Protein AF-A0A968GZM3-F1 (afdb_monomer)

pLDDT: mean 71.72, std 22.97, range [36.03, 98.44]

Foldseek 3Di:
DPCDDPPVPPDPQDPPPAWFKKWKWFDQDVPGDTHTDGIDTDRDPVVRVVVNCVPPVPPSSGPDMDIGGPVPDDDDPDVCVVDPPDDCPVVPPPPDPCVVVVVVVCVVPPDDDDDDDDDDDDDDDDDDDDDD

Secondary structure (DSSP, 8-state):
---PPPGGGS----STT--EEEEEEEESSTTPPPEEEEEEEESSHHHHHHHHHHHHSGGG--SEEEEEEGGG------HHHHS-SS-GGGGSS---THHHHHHHHHHHS--PPPP-----------------

Nearest PDB structures (foldseek):
  4iit-assembly1_B-2  TM=8.496E-01  e=1.037E-03  Klebsiella pneumoniae subsp. pneumoniae MGH 78578
  3egr-assembly1_B-2  TM=8.318E-01  e=1.334E-03  Cupriavidus pinatubonensis JMP134
  8btr-assembly1_LT  TM=3.636E-01  e=2.473E-01  Giardia lamblia ATCC 50803
  4rsu-assembly3_I  TM=3.116E-01  e=2.101E+00  Homo sapiens
  7ztb-assembly1_A  TM=3.735E-01  e=8.386E+00  Salmonella

Sequence (132 aa):
MTDQPPADRALEGGPAGTLEPYEVFRQEKEGGPMIHGGNVLAPDAVLAVHYAREMFGRRNESTRLWVVRRADVHVLDDPDLLDPPLDRSFKKPGGYVMRDKLAAARGKAGTSKPGARAAAHDTTGRRTGGEA

Mean predicted aligned error: 17.63 Å

Radius of gyration: 33.21 Å; Cα contacts (8 Å, |Δi|>4): 121; chains: 1; bounding box: 92×74×60 Å

Solvent-accessible surface area (backbone atoms only — not comparable to full-atom values): 8863 Å² total; per-residue (Å²): 137,81,87,71,74,73,72,88,72,69,80,84,48,52,71,90,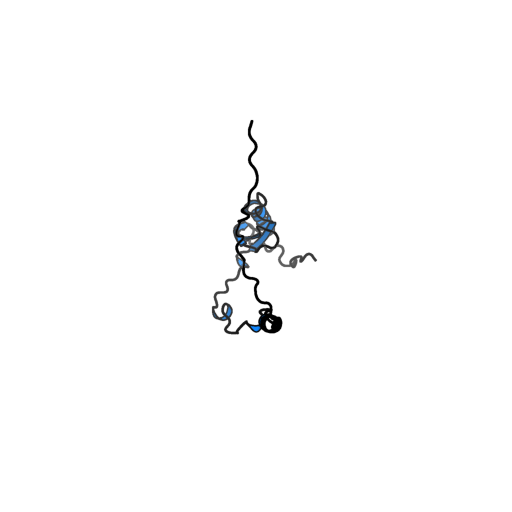86,44,69,43,59,26,39,32,28,33,16,61,45,89,94,50,68,77,40,85,73,53,70,47,74,23,51,37,72,70,55,37,49,56,52,46,45,66,73,59,40,53,92,66,57,28,74,45,78,47,76,42,54,47,90,77,61,79,87,85,83,57,61,68,77,73,60,54,92,66,82,61,72,84,74,53,95,66,85,63,72,49,70,61,52,49,51,55,48,56,71,69,50,86,71,80,79,82,75,89,76,80,86,80,90,81,84,87,79,91,87,80,91,84,90,134

Structure (mmCIF, N/CA/C/O backbone):
data_AF-A0A968GZM3-F1
#
_entry.id   AF-A0A968GZM3-F1
#
loop_
_atom_site.group_PDB
_atom_site.id
_atom_site.type_symbol
_atom_site.label_atom_id
_atom_site.label_alt_id
_atom_site.label_comp_id
_atom_site.label_asym_id
_atom_site.label_entity_id
_atom_site.label_seq_id
_atom_site.pdbx_PDB_ins_code
_atom_site.Cartn_x
_atom_site.Cartn_y
_atom_site.Cartn_z
_atom_site.occupancy
_atom_site.B_iso_or_equiv
_atom_site.auth_seq_id
_atom_site.auth_comp_id
_atom_site.auth_asym_id
_atom_site.auth_atom_id
_atom_site.pdbx_PDB_model_num
ATOM 1 N N . MET A 1 1 ? -11.245 18.442 -9.906 1.00 38.75 1 MET A N 1
ATOM 2 C CA . MET A 1 1 ? -11.526 17.046 -10.296 1.00 38.75 1 MET A CA 1
ATOM 3 C C . MET A 1 1 ? -10.953 16.145 -9.222 1.00 38.75 1 MET A C 1
ATOM 5 O O . MET A 1 1 ? -9.810 15.724 -9.319 1.00 38.75 1 MET A O 1
ATOM 9 N N . THR A 1 2 ? -11.710 15.965 -8.144 1.00 40.75 2 THR A N 1
ATOM 10 C CA . THR A 1 2 ? -11.380 15.006 -7.089 1.00 40.75 2 THR A CA 1
ATOM 11 C C . THR A 1 2 ? -11.962 13.685 -7.557 1.00 40.75 2 THR A C 1
ATOM 13 O O . THR A 1 2 ? -13.181 13.567 -7.644 1.00 40.75 2 THR A O 1
ATOM 16 N N . ASP A 1 3 ? -11.106 12.752 -7.964 1.00 45.06 3 ASP A N 1
ATOM 17 C CA . ASP A 1 3 ? -11.517 11.374 -8.211 1.00 45.06 3 ASP A CA 1
ATOM 18 C C . ASP A 1 3 ? -11.884 10.778 -6.849 1.00 45.06 3 ASP A C 1
ATOM 20 O O . ASP A 1 3 ? -11.024 10.389 -6.059 1.00 45.06 3 ASP A O 1
ATOM 24 N N . GLN A 1 4 ? -13.165 10.890 -6.502 1.00 39.75 4 GLN A N 1
ATOM 25 C CA . GLN A 1 4 ? -13.722 10.248 -5.329 1.00 39.75 4 GLN A CA 1
ATOM 26 C C . GLN A 1 4 ? -13.882 8.773 -5.697 1.00 39.75 4 GLN A C 1
ATOM 28 O O . GLN A 1 4 ? -14.632 8.480 -6.632 1.00 39.75 4 GLN A O 1
ATOM 33 N N . PRO A 1 5 ? -13.178 7.848 -5.023 1.00 50.16 5 PRO A N 1
ATOM 34 C CA . PRO A 1 5 ? -13.316 6.433 -5.324 1.00 50.16 5 PRO A CA 1
ATOM 35 C C . PRO A 1 5 ? -14.791 6.022 -5.181 1.00 50.16 5 PRO A C 1
ATOM 37 O O . PRO A 1 5 ? -15.497 6.578 -4.330 1.00 50.16 5 PRO A O 1
ATOM 40 N N . PRO A 1 6 ? -15.281 5.089 -6.018 1.00 41.81 6 PRO A N 1
ATOM 41 C CA . PRO A 1 6 ? -16.686 4.703 -6.034 1.00 41.81 6 PRO A CA 1
ATOM 42 C C . PRO A 1 6 ? -17.139 4.280 -4.633 1.00 41.81 6 PRO A C 1
ATOM 44 O O . PRO A 1 6 ? -16.519 3.429 -3.991 1.00 41.81 6 PRO A O 1
ATOM 47 N N . ALA A 1 7 ? -18.224 4.908 -4.172 1.00 47.69 7 ALA A N 1
ATOM 48 C CA . ALA A 1 7 ? -18.771 4.778 -2.822 1.00 47.69 7 ALA A CA 1
ATOM 49 C C . ALA A 1 7 ? -19.187 3.339 -2.453 1.00 47.69 7 ALA A C 1
ATOM 51 O O . ALA A 1 7 ? -19.314 3.029 -1.273 1.00 47.69 7 ALA A O 1
ATOM 52 N N . ASP A 1 8 ? -19.311 2.442 -3.434 1.00 43.00 8 ASP A N 1
ATOM 53 C CA . ASP A 1 8 ? -19.803 1.072 -3.247 1.00 43.00 8 ASP A CA 1
ATOM 54 C C . ASP A 1 8 ? -18.765 0.071 -2.711 1.00 43.00 8 ASP A C 1
ATOM 56 O O . ASP A 1 8 ? -19.083 -1.097 -2.511 1.00 43.00 8 ASP A O 1
ATOM 60 N N . ARG A 1 9 ? -17.524 0.494 -2.433 1.00 49.12 9 ARG A N 1
ATOM 61 C CA . ARG A 1 9 ? -16.568 -0.306 -1.634 1.00 49.12 9 ARG A CA 1
ATOM 62 C C . ARG A 1 9 ? -16.325 0.254 -0.235 1.00 49.12 9 ARG A C 1
ATOM 64 O O . ARG A 1 9 ? -15.387 -0.165 0.448 1.00 49.12 9 ARG A O 1
ATOM 71 N N . ALA A 1 10 ? -17.153 1.199 0.201 1.00 44.28 10 ALA A N 1
ATOM 72 C CA . ALA A 1 10 ? -17.176 1.610 1.589 1.00 44.28 10 ALA A CA 1
ATOM 73 C C . ALA A 1 10 ? -17.762 0.468 2.441 1.00 44.28 10 ALA A C 1
ATOM 75 O O . ALA A 1 10 ? -18.917 0.098 2.277 1.00 44.28 10 ALA A O 1
ATOM 76 N N . LEU A 1 11 ? -16.961 -0.023 3.393 1.00 50.28 11 LEU A N 1
ATOM 77 C CA . LEU A 1 11 ? -17.407 -0.736 4.599 1.00 50.28 11 LEU A CA 1
ATOM 78 C C . LEU A 1 11 ? -17.743 -2.236 4.496 1.00 50.28 11 LEU A C 1
ATOM 80 O O . LEU A 1 11 ? -18.470 -2.739 5.344 1.00 50.28 11 LEU A O 1
ATOM 84 N N . GLU A 1 12 ? -17.134 -3.004 3.594 1.00 49.91 12 GLU A N 1
ATOM 85 C CA . GLU A 1 12 ? -16.929 -4.433 3.901 1.00 49.91 12 GLU A CA 1
ATOM 86 C C . GLU A 1 12 ? -15.684 -4.527 4.793 1.00 49.91 12 GLU A C 1
ATOM 88 O O . GLU A 1 12 ? -14.567 -4.780 4.334 1.00 49.91 12 GLU A O 1
ATOM 93 N N . GLY A 1 13 ? -15.855 -4.158 6.066 1.00 52.97 13 GLY A N 1
ATOM 94 C CA . GLY A 1 13 ? -14.920 -4.550 7.109 1.00 52.97 13 GLY A CA 1
ATOM 95 C C . GLY A 1 13 ? -15.008 -6.064 7.232 1.00 52.97 13 GLY A C 1
ATOM 96 O O . GLY A 1 13 ? -16.112 -6.601 7.360 1.00 52.97 13 GLY A O 1
ATOM 97 N N . GLY A 1 14 ? -13.866 -6.750 7.160 1.00 55.16 14 GLY A N 1
ATOM 98 C CA . GLY A 1 14 ? -13.802 -8.173 7.479 1.00 55.16 14 GLY A CA 1
ATOM 99 C C . GLY A 1 14 ? -14.463 -8.447 8.838 1.00 55.16 14 GLY A C 1
ATOM 100 O O . GLY A 1 14 ? -14.652 -7.515 9.629 1.00 55.16 14 GLY A O 1
ATOM 101 N N . PRO A 1 15 ? -14.853 -9.701 9.126 1.00 57.25 15 PRO A N 1
ATOM 102 C CA . PRO A 1 15 ? -15.609 -10.043 10.329 1.00 57.25 15 PRO A CA 1
ATOM 103 C C . PRO A 1 15 ? -15.021 -9.337 11.555 1.00 57.25 15 PRO A C 1
ATOM 105 O O . PRO A 1 15 ? -13.816 -9.443 11.815 1.00 57.25 15 PRO A O 1
ATOM 108 N N . ALA A 1 16 ? -15.871 -8.555 12.234 1.00 56.12 16 ALA A N 1
ATOM 109 C CA . ALA A 1 16 ? -15.482 -7.593 13.260 1.00 56.12 16 ALA A CA 1
ATOM 110 C C . ALA A 1 16 ? -14.445 -8.195 14.222 1.00 56.12 16 ALA A C 1
ATOM 112 O O . ALA A 1 16 ? -14.726 -9.167 14.922 1.00 56.12 16 ALA A O 1
ATOM 113 N N . GLY A 1 17 ? -13.238 -7.622 14.222 1.00 66.38 17 GLY A N 1
ATOM 114 C CA . GLY A 1 17 ? -12.108 -8.070 15.043 1.00 66.38 17 GLY A CA 1
ATOM 115 C C . GLY A 1 17 ? -10.946 -8.713 14.278 1.00 66.38 17 GLY A C 1
ATOM 116 O O . GLY A 1 17 ? -9.898 -8.939 14.880 1.00 66.38 17 GLY A O 1
ATOM 117 N N . THR A 1 18 ? -11.073 -8.966 12.972 1.00 85.81 18 THR A N 1
ATOM 118 C CA . THR A 1 18 ? -9.956 -9.493 12.168 1.00 85.81 18 THR A CA 1
ATOM 119 C C . THR A 1 18 ? -9.081 -8.354 11.661 1.00 85.81 18 THR A C 1
ATOM 121 O O . THR A 1 18 ? -9.561 -7.448 10.988 1.00 85.81 18 THR A O 1
ATOM 124 N N . LEU A 1 19 ? -7.788 -8.393 11.985 1.00 93.50 19 LEU A N 1
ATOM 125 C CA . LEU A 1 19 ? -6.812 -7.460 11.432 1.00 93.50 19 LEU A CA 1
ATOM 126 C C . LEU A 1 19 ? -6.329 -7.965 10.075 1.00 93.50 19 LEU A C 1
ATOM 128 O O . LEU A 1 19 ? -5.792 -9.068 9.978 1.00 93.50 19 LEU A O 1
ATOM 132 N N . GLU A 1 20 ? -6.462 -7.134 9.049 1.00 95.38 20 GLU A N 1
ATOM 133 C CA . GLU A 1 20 ? -5.985 -7.433 7.704 1.00 95.38 20 GLU A CA 1
ATOM 134 C C . GLU A 1 20 ? -4.751 -6.593 7.354 1.00 95.38 20 GLU A C 1
ATOM 136 O O . GLU A 1 20 ? -4.613 -5.459 7.826 1.00 95.38 20 GLU A O 1
ATOM 141 N N . PRO A 1 21 ? -3.832 -7.123 6.528 1.00 97.69 21 PRO A N 1
ATOM 142 C CA . PRO A 1 21 ? -2.678 -6.373 6.055 1.00 97.69 21 PRO A CA 1
ATOM 143 C C . PRO A 1 21 ? -3.038 -5.399 4.929 1.00 97.69 21 PRO A C 1
ATOM 145 O O . PRO A 1 21 ? -3.634 -5.770 3.914 1.00 97.69 21 PRO A O 1
ATOM 148 N N . TYR A 1 22 ? -2.579 -4.161 5.082 1.00 98.31 22 TYR A N 1
ATOM 149 C CA . TYR A 1 22 ? -2.632 -3.104 4.079 1.00 98.31 22 TYR A CA 1
ATOM 150 C C . TYR A 1 22 ? -1.213 -2.703 3.687 1.00 98.31 22 TYR A C 1
ATOM 152 O O . TYR A 1 22 ? -0.392 -2.397 4.551 1.00 98.31 22 TYR A O 1
ATOM 160 N N . GLU A 1 23 ? -0.929 -2.675 2.389 1.00 98.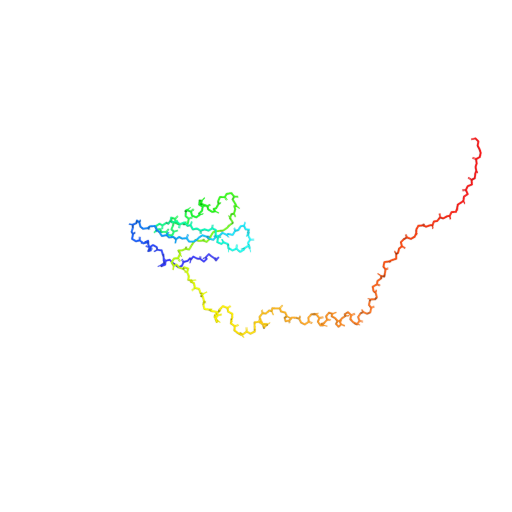44 23 GLU A N 1
ATOM 161 C CA . GLU A 1 23 ? 0.328 -2.173 1.844 1.00 98.44 23 GLU A CA 1
ATOM 162 C C . GLU A 1 23 ? 0.312 -0.646 1.788 1.00 98.44 23 GLU A C 1
ATOM 164 O O . GLU A 1 23 ? -0.674 -0.031 1.370 1.00 98.44 23 GLU A O 1
ATOM 169 N N . VAL A 1 24 ? 1.425 -0.037 2.194 1.00 97.88 24 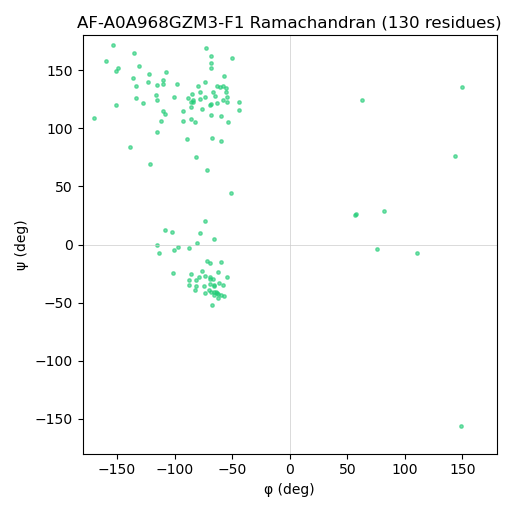VAL A N 1
ATOM 170 C CA . VAL A 1 24 ? 1.611 1.412 2.210 1.00 97.88 24 VAL A CA 1
ATOM 171 C C . VAL A 1 24 ? 2.708 1.793 1.229 1.00 97.88 24 VAL A C 1
ATOM 173 O O . VAL A 1 24 ? 3.854 1.347 1.330 1.00 97.88 24 VAL A O 1
ATOM 176 N N . PHE A 1 25 ? 2.366 2.676 0.299 1.00 97.31 25 PHE A N 1
ATOM 177 C CA . PHE A 1 25 ? 3.310 3.298 -0.619 1.00 97.31 25 PHE A CA 1
ATOM 178 C C . PHE A 1 25 ? 3.453 4.773 -0.262 1.00 97.31 25 PHE A C 1
ATOM 180 O O . PHE A 1 25 ? 2.462 5.432 0.053 1.00 97.31 25 PHE A O 1
ATOM 187 N N . ARG A 1 26 ? 4.669 5.312 -0.354 1.00 95.50 26 ARG A N 1
ATOM 188 C CA . ARG A 1 26 ? 4.984 6.713 -0.067 1.00 95.50 26 ARG A CA 1
ATOM 189 C C . ARG A 1 26 ? 5.618 7.417 -1.257 1.00 95.50 26 ARG A C 1
ATOM 191 O O . ARG A 1 26 ? 6.390 6.822 -2.001 1.00 95.50 26 ARG A O 1
ATOM 198 N N . GLN A 1 27 ? 5.329 8.702 -1.397 1.00 95.31 27 GLN A N 1
ATOM 199 C CA . GLN A 1 27 ? 6.023 9.604 -2.310 1.00 95.31 27 GLN A CA 1
ATOM 200 C C . GLN A 1 27 ? 6.849 10.590 -1.488 1.00 95.31 27 GLN A C 1
ATOM 202 O O . GLN A 1 27 ? 6.285 11.414 -0.774 1.00 95.31 27 GLN A O 1
ATOM 207 N N . GLU A 1 28 ? 8.174 10.545 -1.591 1.00 91.69 28 GLU A N 1
ATOM 208 C CA . GLU A 1 28 ? 9.061 11.395 -0.774 1.00 91.69 28 GLU A CA 1
ATOM 209 C C . GLU A 1 28 ? 9.160 12.838 -1.286 1.00 91.69 28 GLU A C 1
ATOM 211 O O . GLU A 1 28 ? 9.406 13.765 -0.521 1.00 91.69 28 GLU A O 1
ATOM 216 N N . LYS A 1 29 ? 8.974 13.040 -2.595 1.00 92.00 29 LYS A N 1
ATOM 217 C CA . LYS A 1 29 ? 9.068 14.347 -3.258 1.00 92.00 29 LYS A CA 1
ATOM 218 C C . LYS A 1 29 ? 7.922 14.511 -4.239 1.00 92.00 29 LYS A C 1
ATOM 220 O O . LYS A 1 29 ? 7.563 13.554 -4.924 1.00 92.00 29 LYS A O 1
ATOM 225 N N . GLU A 1 30 ? 7.398 15.725 -4.350 1.00 90.38 30 GLU A N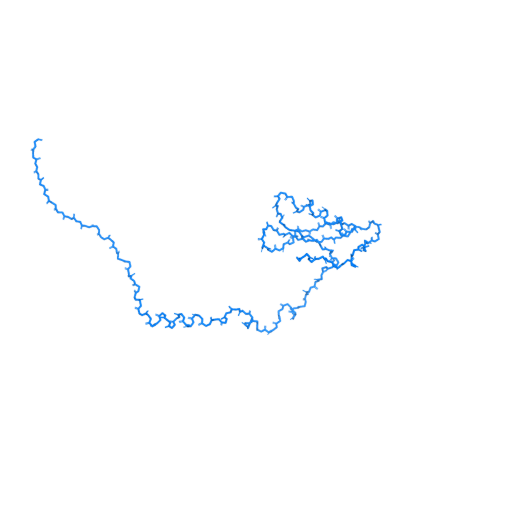 1
ATOM 226 C CA . GLU A 1 30 ? 6.336 16.041 -5.303 1.00 90.38 30 GLU A CA 1
ATOM 227 C C . GLU A 1 30 ? 6.750 15.661 -6.736 1.00 90.38 30 GLU A C 1
ATOM 229 O O . GLU A 1 30 ? 7.869 15.934 -7.173 1.00 90.38 30 GLU A O 1
ATOM 234 N N . GLY A 1 31 ? 5.867 14.956 -7.446 1.00 90.75 31 GLY A N 1
ATOM 235 C CA . GLY A 1 31 ? 6.138 14.426 -8.788 1.00 90.75 31 GLY A CA 1
ATOM 236 C C . GLY A 1 31 ? 7.050 13.190 -8.838 1.00 90.75 31 GLY A C 1
ATOM 237 O O . GLY A 1 31 ? 7.248 12.633 -9.915 1.00 90.75 31 GLY A O 1
ATOM 238 N N . GLY A 1 32 ? 7.587 12.730 -7.704 1.00 93.12 32 GLY A N 1
ATOM 239 C CA . GLY A 1 32 ? 8.360 11.491 -7.611 1.00 93.12 32 GLY A CA 1
ATOM 240 C C . GLY A 1 32 ? 7.494 10.226 -7.715 1.00 93.12 32 GLY A C 1
ATOM 241 O O . GLY A 1 32 ? 6.265 10.304 -7.646 1.00 93.12 32 GLY A O 1
ATOM 242 N N . PRO A 1 33 ? 8.105 9.040 -7.861 1.00 95.94 33 PRO A N 1
ATOM 243 C CA . PRO A 1 33 ? 7.366 7.784 -7.861 1.00 95.94 33 PRO A CA 1
ATOM 244 C C . PRO A 1 33 ? 6.785 7.468 -6.475 1.00 95.94 33 PRO A C 1
ATOM 246 O O . PRO A 1 33 ? 7.306 7.903 -5.447 1.00 95.94 33 PRO A O 1
ATOM 249 N N . MET A 1 34 ? 5.727 6.658 -6.459 1.00 96.38 34 MET A N 1
ATOM 250 C CA . MET A 1 34 ? 5.273 5.972 -5.250 1.00 96.38 34 MET A CA 1
ATOM 251 C C . MET A 1 34 ? 6.184 4.768 -5.001 1.00 96.38 34 MET A C 1
ATOM 253 O O . MET A 1 34 ? 6.352 3.927 -5.883 1.00 96.38 34 MET A O 1
ATOM 257 N N . ILE A 1 35 ? 6.769 4.683 -3.812 1.00 95.81 35 ILE A N 1
ATOM 258 C CA . ILE A 1 35 ? 7.685 3.614 -3.403 1.00 95.81 35 ILE A CA 1
ATOM 259 C C . ILE A 1 35 ? 7.035 2.840 -2.261 1.00 95.81 35 ILE A C 1
ATOM 261 O O . ILE A 1 35 ? 6.457 3.442 -1.358 1.00 95.81 35 ILE A O 1
ATOM 265 N N . HIS A 1 36 ? 7.117 1.511 -2.289 1.00 97.00 36 HIS A N 1
ATOM 266 C CA . HIS A 1 36 ? 6.625 0.682 -1.190 1.00 97.00 36 HIS A CA 1
ATOM 267 C C . HIS A 1 36 ? 7.416 0.976 0.090 1.00 97.00 36 HIS A C 1
ATOM 269 O O . HIS A 1 36 ? 8.642 0.893 0.099 1.00 97.00 36 HIS A O 1
ATOM 275 N N . GLY A 1 37 ? 6.713 1.383 1.147 1.00 94.38 37 GLY A N 1
ATOM 276 C CA . GLY A 1 37 ? 7.314 1.732 2.436 1.00 94.38 37 GLY A CA 1
ATOM 277 C C . GLY A 1 37 ? 7.175 0.630 3.484 1.00 94.38 37 GLY A C 1
ATOM 278 O O . GLY A 1 37 ? 7.974 0.573 4.415 1.00 94.38 37 GLY A O 1
ATOM 279 N N . GLY A 1 38 ? 6.170 -0.235 3.345 1.00 96.50 38 GLY A N 1
ATOM 280 C CA . GLY A 1 38 ? 5.859 -1.292 4.301 1.00 96.50 38 GLY A CA 1
ATOM 281 C C . GLY A 1 38 ? 4.364 -1.587 4.348 1.00 96.50 38 GLY A C 1
ATOM 282 O O . GLY A 1 38 ? 3.637 -1.310 3.396 1.00 96.50 38 GLY A O 1
ATOM 283 N N . ASN A 1 39 ? 3.902 -2.139 5.467 1.00 98.00 39 ASN A N 1
ATOM 284 C CA . ASN A 1 39 ? 2.496 -2.470 5.681 1.00 98.00 39 ASN A CA 1
ATOM 285 C C . ASN A 1 39 ? 2.001 -2.034 7.067 1.00 98.00 39 ASN A C 1
ATOM 287 O O . ASN A 1 39 ? 2.794 -1.729 7.959 1.00 98.00 39 ASN A O 1
ATOM 291 N N . VAL A 1 40 ? 0.679 -2.012 7.229 1.00 97.69 40 VAL A N 1
ATOM 292 C CA . VAL A 1 40 ? -0.009 -1.875 8.519 1.00 97.69 40 VAL A CA 1
ATOM 293 C C . VAL A 1 40 ? -1.087 -2.945 8.645 1.00 97.69 40 VAL A C 1
ATOM 295 O O . VAL A 1 40 ? -1.624 -3.413 7.643 1.00 97.69 40 VAL A O 1
ATOM 298 N N . LEU A 1 41 ? -1.414 -3.324 9.877 1.00 97.25 41 LEU A N 1
ATOM 299 C CA . LEU A 1 41 ? -2.546 -4.195 10.179 1.00 97.25 41 LEU A CA 1
ATOM 300 C C . LEU A 1 41 ? -3.717 -3.346 10.665 1.00 97.25 41 LEU A C 1
ATOM 302 O O . LEU A 1 41 ? -3.554 -2.563 11.600 1.00 97.25 41 LEU A O 1
ATOM 306 N N . ALA A 1 42 ? -4.885 -3.494 10.046 1.00 95.94 42 ALA A N 1
ATOM 307 C CA . ALA A 1 42 ? -6.077 -2.734 10.403 1.00 95.94 42 ALA A CA 1
ATOM 308 C C . ALA A 1 42 ? -7.355 -3.546 10.149 1.00 95.94 42 ALA A C 1
ATOM 310 O O . ALA A 1 42 ? -7.363 -4.403 9.267 1.00 95.94 42 ALA A O 1
ATOM 311 N N . PRO A 1 43 ? -8.438 -3.284 10.897 1.00 94.12 43 PRO A N 1
ATOM 312 C CA . PRO A 1 43 ? -9.716 -3.964 10.685 1.00 94.12 43 PRO A CA 1
ATOM 313 C C . PRO A 1 43 ? -10.482 -3.438 9.459 1.00 94.12 43 PRO A C 1
ATOM 315 O O . PRO A 1 43 ? -11.321 -4.139 8.902 1.00 94.12 43 PRO A O 1
ATOM 318 N N . ASP A 1 44 ? -10.202 -2.207 9.027 1.00 92.88 44 ASP A N 1
ATOM 319 C CA . ASP A 1 44 ? -10.843 -1.564 7.883 1.00 92.88 44 ASP A CA 1
ATOM 320 C C . ASP A 1 44 ? -9.927 -0.504 7.245 1.00 92.88 44 ASP A C 1
ATOM 322 O O . ASP A 1 44 ? -8.867 -0.149 7.774 1.00 92.88 44 ASP A O 1
ATOM 326 N N . ALA A 1 45 ? -10.352 0.012 6.090 1.00 93.19 45 ALA A N 1
ATOM 327 C CA . ALA A 1 45 ? -9.595 0.992 5.321 1.00 93.19 45 ALA A CA 1
ATOM 328 C C . ALA A 1 45 ? -9.456 2.352 6.029 1.00 93.19 45 ALA A C 1
ATOM 330 O O . ALA A 1 45 ? -8.455 3.041 5.829 1.00 93.19 45 ALA A O 1
ATOM 331 N N . VAL A 1 46 ? -10.427 2.746 6.861 1.00 94.62 46 VAL A N 1
ATOM 332 C CA . VAL A 1 46 ? -10.393 4.030 7.575 1.00 94.62 46 VAL A CA 1
ATOM 333 C C . VAL A 1 46 ? -9.262 3.997 8.599 1.00 94.62 46 VAL A C 1
ATOM 335 O O . VAL A 1 46 ? -8.375 4.855 8.577 1.00 94.62 46 VAL A O 1
ATOM 338 N N . LEU A 1 47 ? -9.227 2.964 9.443 1.00 95.75 47 LEU A N 1
ATOM 339 C CA . LEU A 1 47 ? -8.157 2.771 10.418 1.00 95.75 47 LEU A CA 1
ATOM 340 C C . LEU A 1 47 ? -6.803 2.501 9.755 1.00 95.75 47 LEU A C 1
ATOM 342 O O . LEU A 1 47 ? -5.793 3.024 10.229 1.00 95.75 47 LEU A O 1
ATOM 346 N N . ALA A 1 48 ? -6.767 1.789 8.625 1.00 97.25 48 ALA A N 1
ATOM 347 C CA . ALA A 1 48 ? -5.533 1.585 7.864 1.00 97.25 48 ALA A CA 1
ATOM 348 C C . ALA A 1 48 ? -4.881 2.914 7.451 1.00 97.25 48 ALA A C 1
ATOM 350 O O . ALA A 1 48 ? -3.676 3.095 7.628 1.00 97.25 48 ALA A O 1
ATOM 351 N N . VAL A 1 49 ? -5.669 3.877 6.957 1.00 96.25 49 VAL A N 1
ATOM 352 C CA . VAL A 1 49 ? -5.170 5.213 6.587 1.00 96.25 49 VAL A CA 1
ATOM 353 C C . VAL A 1 49 ? -4.639 5.968 7.806 1.00 96.25 49 VAL A C 1
ATOM 355 O O . VAL A 1 49 ? -3.580 6.598 7.725 1.00 96.25 49 VAL A O 1
ATOM 358 N N . HIS A 1 50 ? -5.324 5.881 8.948 1.00 96.12 50 HIS A N 1
ATOM 359 C CA . HIS A 1 50 ? -4.854 6.503 10.187 1.00 96.12 50 HIS A CA 1
ATOM 360 C C . HIS A 1 50 ? -3.508 5.927 10.647 1.00 96.12 50 HIS A C 1
ATOM 362 O O . HIS A 1 50 ? -2.591 6.695 10.949 1.00 96.12 50 HIS A O 1
ATOM 368 N N . TYR A 1 51 ? -3.357 4.600 10.644 1.00 96.38 51 TYR A N 1
ATOM 369 C CA . TYR A 1 51 ? -2.105 3.937 11.018 1.00 96.38 51 TYR A CA 1
ATOM 370 C C . TYR A 1 51 ? -0.980 4.238 10.026 1.00 96.38 51 TYR A C 1
ATOM 372 O O . TYR A 1 51 ? 0.142 4.533 10.437 1.00 96.38 51 TYR A O 1
ATOM 380 N N . ALA A 1 52 ? -1.279 4.245 8.725 1.00 96.75 52 ALA A N 1
ATOM 381 C CA . ALA A 1 52 ? -0.304 4.578 7.694 1.00 96.75 52 ALA A CA 1
ATOM 382 C C . ALA A 1 52 ? 0.219 6.016 7.842 1.00 96.75 52 ALA A C 1
ATOM 384 O O . ALA A 1 52 ? 1.425 6.245 7.751 1.00 96.75 52 ALA A O 1
ATOM 385 N N . ARG A 1 53 ? -0.663 6.984 8.128 1.00 95.00 53 ARG A N 1
ATOM 386 C CA . ARG A 1 53 ? -0.269 8.375 8.397 1.00 95.00 53 ARG A CA 1
ATOM 387 C C . ARG A 1 53 ? 0.669 8.474 9.599 1.00 95.00 53 ARG A C 1
ATOM 389 O O . ARG A 1 53 ? 1.652 9.209 9.529 1.00 95.00 53 ARG A O 1
ATOM 396 N N . GLU A 1 54 ? 0.373 7.754 10.678 1.00 93.88 54 GLU A N 1
ATOM 397 C CA . GLU A 1 54 ? 1.185 7.793 11.897 1.00 93.88 54 GLU A CA 1
ATOM 398 C C . GLU A 1 54 ? 2.562 7.152 11.697 1.00 93.88 54 GLU A C 1
ATOM 400 O O . GLU A 1 54 ? 3.562 7.695 12.153 1.00 93.88 54 GLU A O 1
ATOM 405 N N . MET A 1 55 ? 2.639 6.032 10.980 1.00 93.25 55 MET A N 1
ATOM 406 C CA . MET A 1 55 ? 3.895 5.297 10.803 1.00 93.25 55 MET A CA 1
ATOM 407 C C . MET A 1 55 ? 4.774 5.870 9.684 1.00 93.25 55 MET A C 1
ATOM 409 O O . MET A 1 55 ? 5.990 5.951 9.842 1.00 93.25 55 MET A O 1
ATOM 413 N N . PHE A 1 56 ? 4.175 6.297 8.568 1.00 93.75 56 PHE A N 1
ATOM 414 C CA . PHE A 1 56 ? 4.899 6.652 7.338 1.00 93.75 56 PHE A CA 1
ATOM 415 C C . PHE A 1 56 ? 4.822 8.141 6.966 1.00 93.75 56 PHE A C 1
ATOM 417 O O . PHE A 1 56 ? 5.493 8.572 6.029 1.00 93.75 56 PHE A O 1
ATOM 424 N N . GLY A 1 57 ? 4.016 8.946 7.666 1.00 88.00 57 GLY A N 1
ATOM 425 C CA . GLY A 1 57 ? 3.851 10.381 7.397 1.00 88.00 57 GLY A CA 1
ATOM 426 C C . GLY A 1 57 ? 4.697 11.315 8.271 1.00 88.00 57 GLY A C 1
ATOM 427 O O . GLY A 1 57 ? 4.618 12.534 8.117 1.00 88.00 57 GLY A O 1
ATOM 428 N N . ARG A 1 58 ? 5.478 10.793 9.225 1.00 85.88 58 ARG A N 1
ATOM 429 C CA . ARG A 1 58 ? 6.208 11.628 10.195 1.00 85.88 58 ARG A CA 1
ATOM 430 C C . ARG A 1 58 ? 7.328 12.427 9.517 1.00 85.88 58 ARG A C 1
ATOM 432 O O . ARG A 1 58 ? 7.899 12.015 8.514 1.00 85.88 58 ARG A O 1
ATOM 439 N N . ARG A 1 59 ? 7.645 13.592 10.098 1.00 81.06 59 ARG A N 1
ATOM 440 C CA . ARG A 1 59 ? 8.800 14.445 9.736 1.00 81.06 59 ARG A CA 1
ATOM 441 C C . ARG A 1 59 ? 8.866 14.895 8.266 1.00 81.06 59 ARG A C 1
ATOM 443 O O . ARG A 1 59 ? 9.947 15.222 7.792 1.00 81.06 59 ARG A O 1
ATOM 450 N N . ASN A 1 60 ? 7.733 14.964 7.565 1.00 72.62 60 ASN A N 1
ATOM 451 C CA . ASN A 1 60 ? 7.675 15.303 6.135 1.00 72.62 60 ASN A CA 1
ATOM 452 C C . ASN A 1 60 ? 8.507 14.365 5.244 1.00 72.62 60 ASN A C 1
ATOM 454 O O . ASN A 1 60 ? 8.929 14.755 4.160 1.00 72.62 60 ASN A O 1
ATOM 458 N N . GLU A 1 61 ? 8.725 13.121 5.676 1.00 78.56 61 GLU A N 1
ATOM 459 C CA . GLU A 1 61 ? 9.387 12.103 4.850 1.00 78.56 61 GLU A CA 1
ATOM 460 C C . GLU A 1 61 ? 8.500 11.658 3.671 1.00 78.56 61 GLU A C 1
ATOM 462 O O . GLU A 1 61 ? 8.996 11.086 2.704 1.00 78.56 61 GLU A O 1
ATOM 467 N N . SER A 1 62 ? 7.197 11.965 3.727 1.00 88.44 62 SER A N 1
ATOM 468 C CA . SER A 1 62 ? 6.210 11.612 2.706 1.00 88.44 62 SER A CA 1
ATOM 469 C C . SER A 1 62 ? 5.314 12.804 2.359 1.00 88.44 62 SER A C 1
ATOM 471 O O . SER A 1 62 ? 4.649 13.372 3.221 1.00 88.44 62 SER A O 1
ATOM 473 N N . THR A 1 63 ? 5.244 13.136 1.072 1.00 91.75 63 THR A N 1
ATOM 474 C CA . THR A 1 63 ? 4.325 14.130 0.482 1.00 91.75 63 THR A CA 1
ATOM 475 C C . THR A 1 63 ? 2.955 13.538 0.131 1.00 91.75 63 THR A C 1
ATOM 477 O O . THR A 1 63 ? 1.955 14.256 0.108 1.00 91.75 63 THR A O 1
ATOM 480 N N . ARG A 1 64 ? 2.882 12.221 -0.113 1.00 94.44 64 ARG A N 1
ATOM 481 C CA . ARG A 1 64 ? 1.644 11.471 -0.382 1.00 94.44 64 ARG A CA 1
ATOM 482 C C . ARG A 1 64 ? 1.783 10.022 0.075 1.00 94.44 64 ARG A C 1
ATOM 484 O O . ARG A 1 64 ? 2.877 9.463 0.012 1.00 94.44 64 ARG A O 1
ATOM 491 N N . LEU A 1 65 ? 0.666 9.423 0.488 1.00 95.88 65 LEU A N 1
ATOM 492 C CA . LEU A 1 65 ? 0.558 8.002 0.811 1.00 95.88 65 LEU A CA 1
ATOM 493 C C . LEU A 1 65 ? -0.543 7.350 -0.032 1.00 95.88 65 LEU A C 1
ATOM 495 O O . LEU A 1 65 ? -1.611 7.938 -0.210 1.00 95.88 65 LEU A O 1
ATOM 499 N N . TRP A 1 66 ? -0.292 6.135 -0.513 1.00 97.31 66 TRP A N 1
ATOM 500 C CA . TRP A 1 66 ? -1.332 5.212 -0.969 1.00 97.31 66 TRP A CA 1
ATOM 501 C C . TRP A 1 66 ? -1.427 4.064 0.022 1.00 97.31 66 TRP A C 1
ATOM 503 O O . TRP A 1 66 ? -0.403 3.558 0.481 1.00 97.31 66 TRP A O 1
ATOM 513 N N . VAL A 1 67 ? -2.654 3.664 0.333 1.00 98.00 67 VAL A N 1
ATOM 514 C CA . VAL A 1 67 ? -2.952 2.567 1.250 1.00 98.00 67 VAL A CA 1
ATOM 515 C C . VAL A 1 67 ? -3.892 1.623 0.523 1.00 98.00 67 VAL A C 1
ATOM 517 O O . VAL A 1 67 ? -4.951 2.045 0.061 1.00 98.00 67 VAL A O 1
ATOM 520 N N . VAL A 1 68 ? -3.481 0.368 0.378 1.00 97.50 68 VAL A N 1
ATOM 521 C CA . VAL A 1 68 ? -4.186 -0.633 -0.430 1.00 97.50 68 VAL A CA 1
ATOM 522 C C . VAL A 1 68 ? -4.291 -1.914 0.384 1.00 97.50 68 VAL A C 1
ATOM 524 O O . VAL A 1 68 ? -3.312 -2.309 1.015 1.00 97.50 68 VAL A O 1
ATOM 527 N N . ARG A 1 69 ? -5.449 -2.583 0.392 1.00 97.06 69 ARG A N 1
ATOM 528 C CA . ARG A 1 69 ? -5.535 -3.922 0.995 1.00 97.06 69 ARG A CA 1
ATOM 529 C C . ARG A 1 69 ? -4.584 -4.854 0.264 1.00 97.06 69 ARG A C 1
ATOM 531 O O . ARG A 1 69 ? -4.576 -4.879 -0.963 1.00 97.06 69 ARG A O 1
ATOM 538 N N . ARG A 1 70 ? -3.829 -5.676 0.995 1.00 97.12 70 ARG A N 1
ATOM 539 C CA . ARG A 1 70 ? -2.944 -6.667 0.363 1.00 97.12 70 ARG A CA 1
ATOM 540 C C . ARG A 1 70 ? -3.718 -7.619 -0.552 1.00 97.12 70 ARG A C 1
ATOM 542 O O . ARG A 1 70 ? -3.196 -8.005 -1.587 1.00 97.12 70 ARG A O 1
ATOM 549 N N . ALA A 1 71 ? -4.956 -7.960 -0.189 1.00 95.44 71 ALA A N 1
ATOM 550 C CA . ALA A 1 71 ? -5.828 -8.816 -0.994 1.00 95.44 71 ALA A CA 1
ATOM 551 C C . ALA A 1 71 ? -6.183 -8.219 -2.372 1.00 95.44 71 ALA A C 1
ATOM 553 O O . ALA A 1 71 ? -6.472 -8.972 -3.297 1.00 95.44 71 ALA A O 1
ATOM 554 N N . ASP A 1 72 ? -6.112 -6.892 -2.519 1.00 96.38 72 ASP A N 1
ATOM 555 C CA . ASP A 1 72 ? -6.370 -6.190 -3.781 1.00 96.38 72 ASP A CA 1
ATOM 556 C C . ASP A 1 72 ? -5.095 -6.075 -4.654 1.00 96.38 72 ASP A C 1
ATOM 558 O O . ASP A 1 72 ? -5.139 -5.545 -5.765 1.00 96.38 72 ASP A O 1
ATOM 562 N N . VAL A 1 73 ? -3.937 -6.549 -4.168 1.00 95.31 73 VAL A N 1
ATOM 563 C CA . VAL A 1 73 ? -2.675 -6.570 -4.922 1.00 95.31 73 VAL A CA 1
ATOM 564 C C . VAL A 1 73 ? -2.534 -7.909 -5.638 1.00 95.31 73 VAL A C 1
ATOM 566 O O . VAL A 1 73 ? -2.368 -8.956 -5.014 1.00 95.31 73 VAL A O 1
ATOM 569 N N . HIS A 1 74 ? -2.555 -7.869 -6.968 1.00 96.00 74 HIS A N 1
ATOM 570 C CA . HIS A 1 74 ? -2.410 -9.054 -7.807 1.00 96.00 74 HIS A CA 1
ATOM 571 C C . HIS A 1 74 ? -0.974 -9.217 -8.308 1.00 96.00 74 HIS A C 1
ATOM 573 O O . HIS A 1 74 ? -0.333 -8.253 -8.729 1.00 96.00 74 HIS A O 1
ATOM 579 N N . VAL A 1 75 ? -0.486 -10.456 -8.288 1.00 95.56 75 VAL A N 1
ATOM 580 C CA . VAL A 1 75 ? 0.791 -10.829 -8.899 1.00 95.56 75 VAL A CA 1
ATOM 581 C C . VAL A 1 75 ? 0.550 -11.116 -10.379 1.00 95.56 75 VAL A C 1
ATOM 583 O O . VAL A 1 75 ? -0.353 -11.874 -10.722 1.00 95.56 75 VAL A O 1
ATOM 586 N N . LEU A 1 76 ? 1.359 -10.501 -11.240 1.00 93.56 76 LEU A N 1
ATOM 587 C CA . LEU A 1 76 ? 1.475 -10.845 -12.654 1.00 93.56 76 LEU A CA 1
ATOM 588 C C . LEU A 1 76 ? 2.868 -11.438 -12.866 1.00 93.56 76 LEU A C 1
ATOM 590 O O . LEU A 1 76 ? 3.855 -10.704 -12.822 1.00 93.56 76 LEU A O 1
ATOM 594 N N . ASP A 1 77 ? 2.941 -12.751 -13.049 1.00 94.75 77 ASP A N 1
ATOM 595 C CA . ASP A 1 77 ? 4.181 -13.525 -13.185 1.00 94.75 77 ASP A CA 1
ATOM 596 C C . ASP A 1 77 ? 4.353 -14.176 -14.567 1.00 94.75 77 ASP A C 1
ATOM 598 O O . ASP A 1 77 ? 5.386 -14.791 -14.821 1.00 94.75 77 ASP A O 1
ATOM 602 N N . ASP A 1 78 ? 3.387 -13.993 -15.469 1.00 92.94 78 ASP A N 1
ATOM 603 C CA . ASP A 1 78 ? 3.429 -14.478 -16.849 1.00 92.94 78 ASP A CA 1
ATOM 604 C C . ASP A 1 78 ? 4.497 -13.726 -17.680 1.00 92.94 78 ASP A C 1
ATOM 606 O O . ASP A 1 78 ? 4.321 -12.533 -17.973 1.00 92.94 78 ASP A O 1
ATOM 610 N N . PRO A 1 79 ? 5.598 -14.392 -18.093 1.00 88.31 79 PRO A N 1
ATOM 611 C CA . PRO A 1 79 ? 6.669 -13.759 -18.859 1.00 88.31 79 PRO A CA 1
ATOM 612 C C . PRO A 1 79 ? 6.212 -13.211 -20.212 1.00 88.31 79 PRO A C 1
ATOM 614 O O . PRO A 1 79 ? 6.714 -12.170 -20.633 1.00 88.31 79 PRO A O 1
ATOM 617 N N . ASP A 1 80 ? 5.239 -13.853 -20.864 1.00 87.38 80 ASP A N 1
ATOM 618 C CA . ASP A 1 80 ? 4.757 -13.439 -22.186 1.00 87.38 80 ASP A CA 1
ATOM 619 C C . ASP A 1 80 ? 3.990 -12.106 -22.104 1.00 87.38 80 ASP A C 1
ATOM 621 O O . ASP A 1 80 ? 3.984 -11.308 -23.049 1.00 87.38 80 ASP A O 1
ATOM 625 N N . LEU A 1 81 ? 3.372 -11.827 -20.950 1.00 86.31 81 LEU A N 1
ATOM 626 C CA . LEU A 1 81 ? 2.722 -10.547 -20.660 1.00 86.31 81 LEU A CA 1
ATOM 627 C C . LEU A 1 81 ? 3.720 -9.466 -20.213 1.00 86.31 81 LEU A C 1
ATOM 629 O O . LEU A 1 81 ? 3.495 -8.278 -20.476 1.00 86.31 81 LEU A O 1
ATOM 633 N N . LEU A 1 82 ? 4.811 -9.858 -19.549 1.00 87.38 82 LEU A N 1
ATOM 634 C CA . LEU A 1 82 ? 5.830 -8.943 -19.025 1.00 87.38 82 LEU A CA 1
ATOM 635 C C . LEU A 1 82 ? 6.846 -8.492 -20.090 1.00 87.38 82 LEU A C 1
ATOM 637 O O . LEU A 1 82 ? 7.238 -7.321 -20.079 1.00 87.38 82 LEU A O 1
ATOM 641 N N . ASP A 1 83 ? 7.218 -9.365 -21.029 1.00 83.69 83 ASP A N 1
ATOM 642 C CA . ASP A 1 83 ? 8.110 -9.068 -22.160 1.00 83.69 83 ASP A CA 1
ATOM 643 C C . ASP A 1 83 ? 7.420 -9.346 -23.508 1.00 83.69 83 ASP A C 1
ATOM 645 O O . ASP A 1 83 ? 7.745 -10.303 -24.213 1.00 83.69 83 ASP A O 1
ATOM 649 N N . PRO A 1 84 ? 6.413 -8.535 -23.887 1.00 74.88 84 PRO A N 1
ATOM 650 C CA . PRO A 1 84 ? 5.639 -8.827 -25.076 1.00 74.88 84 PRO A CA 1
ATOM 651 C C . PRO A 1 84 ? 6.517 -8.693 -26.332 1.00 74.88 84 PRO A C 1
ATOM 653 O O . PRO A 1 84 ? 7.123 -7.635 -26.532 1.00 74.88 84 PRO A O 1
ATOM 656 N N . PRO A 1 85 ? 6.497 -9.682 -27.246 1.00 70.25 85 PRO A N 1
ATOM 657 C CA . PRO A 1 85 ? 7.399 -9.772 -28.403 1.00 70.25 85 PRO A CA 1
ATOM 658 C C . PRO A 1 85 ? 7.235 -8.674 -29.475 1.00 70.25 85 PRO A C 1
ATOM 660 O O . PRO A 1 85 ? 7.876 -8.716 -30.525 1.00 70.25 85 PRO A O 1
ATOM 663 N N . LEU A 1 86 ? 6.374 -7.680 -29.250 1.00 66.56 86 LEU A N 1
ATOM 664 C CA . LEU A 1 86 ? 6.148 -6.575 -30.176 1.00 66.56 86 LEU A CA 1
ATOM 665 C C . LEU A 1 86 ? 7.162 -5.453 -29.941 1.00 66.56 86 LEU A C 1
ATOM 667 O O . LEU A 1 86 ? 7.160 -4.807 -28.893 1.00 66.56 86 LEU A O 1
ATOM 671 N N . ASP A 1 87 ? 7.964 -5.166 -30.968 1.00 64.69 87 ASP A N 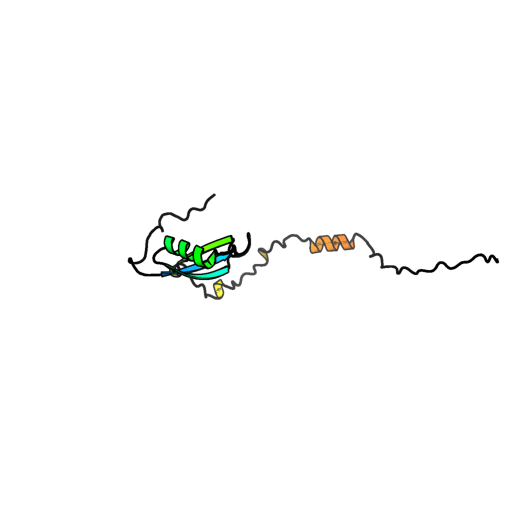1
ATOM 672 C CA . ASP A 1 87 ? 8.895 -4.040 -30.998 1.00 64.69 87 ASP A CA 1
ATOM 673 C C . ASP A 1 87 ? 8.172 -2.712 -30.689 1.00 64.69 87 ASP A C 1
ATOM 675 O O . ASP A 1 87 ? 7.440 -2.142 -31.504 1.00 64.69 87 ASP A O 1
ATOM 679 N N . ARG A 1 88 ? 8.381 -2.191 -29.473 1.00 63.09 88 ARG A N 1
ATOM 680 C CA . ARG A 1 88 ? 7.806 -0.919 -29.004 1.00 63.09 88 ARG A CA 1
ATOM 681 C C . ARG A 1 88 ? 8.548 0.310 -29.547 1.00 63.09 88 ARG A C 1
ATOM 683 O O . ARG A 1 88 ? 8.259 1.427 -29.107 1.00 63.09 88 ARG A O 1
ATOM 690 N N . SER A 1 89 ? 9.465 0.152 -30.505 1.00 61.19 89 SER A N 1
ATOM 691 C CA . SER A 1 89 ? 10.188 1.261 -31.148 1.00 61.19 89 SER A CA 1
ATOM 692 C C . SER A 1 89 ? 9.260 2.326 -31.743 1.00 61.19 89 SER A C 1
ATOM 694 O O . SER A 1 89 ? 9.607 3.505 -31.727 1.00 61.19 89 SER A O 1
ATOM 696 N N . PHE A 1 90 ? 8.038 1.958 -32.143 1.00 58.84 90 PHE A N 1
ATOM 697 C CA . PHE A 1 90 ? 7.031 2.890 -32.670 1.00 58.84 90 PHE A CA 1
ATOM 698 C C . PHE A 1 90 ? 6.403 3.834 -31.624 1.00 58.84 90 PHE A C 1
ATOM 700 O O . PHE A 1 90 ? 5.767 4.813 -32.004 1.00 58.84 90 PHE A O 1
ATOM 707 N N . LYS A 1 91 ? 6.562 3.576 -30.314 1.00 60.03 91 LYS A N 1
ATOM 708 C CA . LYS A 1 91 ? 5.986 4.406 -29.231 1.00 60.03 91 LYS A CA 1
ATOM 709 C C . LYS A 1 91 ? 6.983 5.369 -28.584 1.00 60.03 91 LYS A C 1
ATOM 711 O O . LYS A 1 91 ? 6.589 6.175 -27.744 1.00 60.03 91 LYS A O 1
ATOM 716 N N . LYS A 1 92 ? 8.267 5.323 -28.957 1.00 57.00 92 LYS A N 1
ATOM 717 C CA . LYS A 1 92 ? 9.222 6.362 -28.550 1.00 57.00 92 LYS A CA 1
ATOM 718 C C . LYS A 1 92 ? 8.910 7.622 -29.370 1.00 57.00 92 LYS A C 1
ATOM 720 O O . LYS A 1 92 ? 8.916 7.529 -30.597 1.00 57.00 92 LYS A O 1
ATOM 725 N N . PRO A 1 93 ? 8.705 8.806 -28.763 1.00 50.47 93 PRO A N 1
ATOM 726 C CA . PRO A 1 93 ? 8.679 10.069 -29.492 1.00 50.47 93 PRO A CA 1
ATOM 727 C C . PRO A 1 93 ? 10.107 10.429 -29.943 1.00 50.47 93 PRO A C 1
ATOM 729 O O . PRO A 1 93 ? 10.712 11.396 -29.502 1.00 50.47 93 PRO A O 1
ATOM 732 N N . GLY A 1 94 ? 10.677 9.592 -30.808 1.00 52.81 94 GLY A N 1
ATOM 733 C CA . GLY A 1 94 ? 11.883 9.847 -31.592 1.00 52.81 94 GLY A CA 1
ATOM 734 C C . GLY A 1 94 ? 11.544 10.198 -33.042 1.00 52.81 94 GLY A C 1
ATOM 735 O O . GLY A 1 94 ? 12.432 10.259 -33.883 1.00 52.81 94 GLY A O 1
ATOM 736 N N . GLY A 1 95 ? 10.263 10.433 -33.340 1.00 48.22 95 GLY A N 1
ATOM 737 C CA . GLY A 1 95 ? 9.741 10.754 -34.667 1.00 48.22 95 GLY A CA 1
ATOM 738 C C . GLY A 1 95 ? 10.060 12.165 -35.167 1.00 48.22 95 GLY A C 1
ATOM 739 O O . GLY A 1 95 ? 9.378 12.643 -36.068 1.00 48.22 95 GLY A O 1
ATOM 740 N N . TYR A 1 96 ? 11.075 12.846 -34.626 1.00 47.72 96 TYR A N 1
ATOM 741 C CA . TYR A 1 96 ? 11.715 13.916 -35.378 1.00 47.72 96 TYR A CA 1
ATOM 742 C C . TYR A 1 96 ? 13.101 13.439 -35.804 1.00 47.72 96 TYR A C 1
ATOM 744 O O . TYR A 1 96 ? 14.020 13.276 -35.004 1.00 47.72 96 TYR A O 1
ATOM 752 N N . VAL A 1 97 ? 13.206 13.281 -37.120 1.00 54.75 97 VAL A N 1
ATOM 753 C CA . VAL A 1 97 ? 14.357 13.195 -38.034 1.00 54.75 97 VAL A CA 1
ATOM 754 C C . VAL A 1 97 ? 15.347 14.374 -37.834 1.00 54.75 97 VAL A C 1
ATOM 756 O O . VAL A 1 97 ? 15.789 15.037 -38.769 1.00 54.75 97 VAL A O 1
ATOM 759 N N . MET A 1 98 ? 15.652 14.717 -36.577 1.00 54.94 98 MET A N 1
ATOM 760 C CA . MET A 1 98 ? 16.359 15.933 -36.139 1.00 54.94 98 MET A CA 1
ATOM 761 C C . MET A 1 98 ? 17.841 15.672 -36.179 1.00 54.94 98 MET A C 1
ATOM 763 O O . MET A 1 98 ? 18.591 16.569 -36.530 1.00 54.94 98 MET A O 1
ATOM 767 N N . ARG A 1 99 ? 18.268 14.443 -35.867 1.00 56.88 99 ARG A N 1
ATOM 768 C CA . ARG A 1 99 ? 19.675 14.068 -35.994 1.00 56.88 99 ARG A CA 1
ATOM 769 C C . ARG A 1 99 ? 20.120 14.137 -37.453 1.00 56.88 99 ARG A C 1
ATOM 771 O O . ARG A 1 99 ? 21.157 14.738 -37.712 1.00 56.88 99 ARG A O 1
ATOM 778 N N . ASP A 1 100 ? 19.287 13.678 -38.387 1.00 59.06 100 ASP A N 1
ATOM 779 C CA . ASP A 1 100 ? 19.615 13.703 -39.818 1.00 59.06 100 ASP A CA 1
ATOM 780 C C . ASP A 1 100 ? 19.529 15.115 -40.409 1.00 59.06 100 ASP A C 1
ATOM 782 O O . ASP A 1 100 ? 20.438 15.546 -41.120 1.00 59.06 100 ASP A O 1
ATOM 786 N N . LYS A 1 101 ? 18.506 15.905 -40.044 1.00 59.00 101 LYS A N 1
ATOM 787 C CA . LYS A 1 101 ? 18.404 17.309 -40.483 1.00 59.00 101 LYS A CA 1
ATOM 788 C C . LYS A 1 101 ? 19.468 18.214 -39.849 1.00 59.00 101 LYS A C 1
ATOM 790 O O . LYS A 1 101 ? 19.965 19.114 -40.521 1.00 59.00 101 LYS A O 1
ATOM 795 N N . LEU A 1 102 ? 19.870 17.973 -38.598 1.00 58.47 102 LEU A N 1
ATOM 796 C CA . LEU A 1 102 ? 20.927 18.735 -37.921 1.00 58.47 102 LEU A CA 1
ATOM 797 C C . LEU A 1 102 ? 22.320 18.361 -38.445 1.00 58.47 102 LEU A C 1
ATOM 799 O O . LEU A 1 102 ? 23.166 19.241 -38.586 1.00 58.47 102 LEU A O 1
ATOM 803 N N . ALA A 1 103 ? 22.559 17.090 -38.782 1.00 59.22 103 ALA A N 1
ATOM 804 C CA . ALA A 1 103 ? 23.785 16.663 -39.454 1.00 59.22 103 ALA A CA 1
ATOM 805 C C . ALA A 1 103 ? 23.882 17.249 -40.874 1.00 59.22 103 ALA A C 1
ATOM 807 O O . ALA A 1 103 ? 24.921 17.799 -41.240 1.00 59.22 103 ALA A O 1
ATOM 808 N N . ALA A 1 104 ? 22.784 17.241 -41.637 1.00 58.78 104 ALA A N 1
ATOM 809 C CA . ALA A 1 104 ? 22.725 17.862 -42.960 1.00 58.78 104 ALA A CA 1
ATOM 810 C C . ALA A 1 104 ? 22.882 19.396 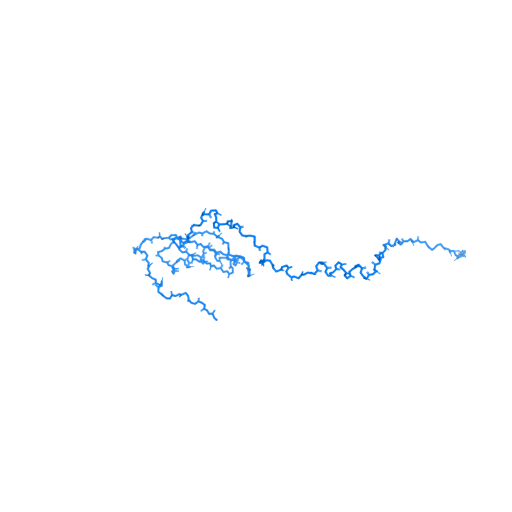-42.911 1.00 58.78 104 ALA A C 1
ATOM 812 O O . ALA A 1 104 ? 23.505 19.978 -43.798 1.00 58.78 104 ALA A O 1
ATOM 813 N N . ALA A 1 105 ? 22.373 20.062 -41.869 1.00 58.22 105 ALA A N 1
ATOM 814 C CA . ALA A 1 105 ? 22.575 21.498 -41.663 1.00 58.22 105 ALA A CA 1
ATOM 815 C C . ALA A 1 105 ? 24.027 21.830 -41.272 1.00 58.22 105 ALA A C 1
ATOM 817 O O . ALA A 1 105 ? 24.592 22.799 -41.776 1.00 58.22 105 ALA A O 1
ATOM 818 N N . ARG A 1 106 ? 24.663 20.995 -40.439 1.00 59.75 106 ARG A N 1
ATOM 819 C CA . ARG A 1 106 ? 26.079 21.137 -40.054 1.00 59.75 106 ARG A CA 1
ATOM 820 C C . ARG A 1 106 ? 27.050 20.850 -41.201 1.00 59.75 106 ARG A C 1
ATOM 822 O O . ARG A 1 106 ? 28.118 21.441 -41.231 1.00 59.75 106 ARG A O 1
ATOM 829 N N . GLY A 1 107 ? 26.683 19.988 -42.150 1.00 58.00 107 GLY A N 1
ATOM 830 C CA . GLY A 1 107 ? 27.467 19.766 -43.371 1.00 58.00 107 GLY A CA 1
ATOM 831 C C . GLY A 1 107 ? 27.370 20.913 -44.385 1.00 58.00 107 GLY A C 1
ATOM 832 O O . GLY A 1 107 ? 28.304 21.127 -45.151 1.00 58.00 107 GLY A O 1
ATOM 833 N N . LYS A 1 108 ? 26.262 21.671 -44.384 1.00 56.59 108 LYS A N 1
ATOM 834 C CA . LYS A 1 108 ? 26.050 22.820 -45.286 1.00 56.59 108 LYS A CA 1
ATOM 835 C C . LYS A 1 108 ? 26.598 24.137 -44.734 1.00 56.59 108 LYS A C 1
ATOM 837 O O . LYS A 1 108 ? 27.027 24.985 -45.510 1.00 56.59 108 LYS A O 1
ATOM 842 N N . ALA A 1 109 ? 26.608 24.313 -43.416 1.00 56.66 109 ALA A N 1
ATOM 843 C CA . ALA A 1 109 ? 27.258 25.445 -42.771 1.00 56.66 109 ALA A 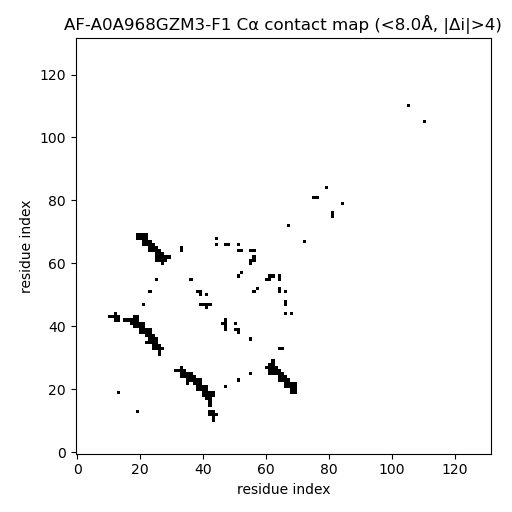CA 1
ATOM 844 C C . ALA A 1 109 ? 28.720 25.084 -42.482 1.00 56.66 109 ALA A C 1
ATOM 846 O O . ALA A 1 109 ? 29.035 24.530 -41.432 1.00 56.66 109 ALA A O 1
ATOM 847 N N . GLY A 1 110 ? 29.616 25.375 -43.428 1.00 56.81 110 GLY A N 1
ATOM 848 C CA . GLY A 1 110 ? 31.059 25.269 -43.221 1.00 56.81 110 GLY A CA 1
ATOM 849 C C . GLY A 1 110 ? 31.515 26.174 -42.075 1.00 56.81 110 GLY A C 1
ATOM 850 O O . GLY A 1 110 ? 31.867 27.326 -42.295 1.00 56.81 110 GLY A O 1
ATOM 851 N N . THR A 1 111 ? 31.506 25.664 -40.845 1.00 48.00 111 THR A N 1
ATOM 852 C CA . THR A 1 111 ? 32.074 26.355 -39.686 1.00 48.00 111 THR A CA 1
ATOM 853 C C . THR A 1 111 ? 33.255 25.546 -39.173 1.00 48.00 111 THR A C 1
ATOM 855 O O . THR A 1 111 ? 33.104 24.574 -38.430 1.00 48.00 111 THR A O 1
ATOM 858 N N . SER A 1 112 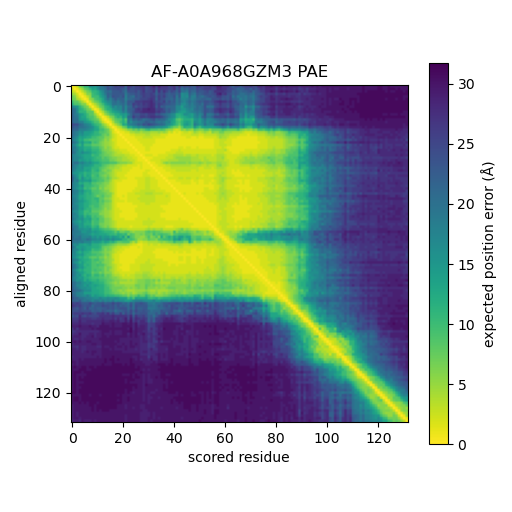? 34.451 25.942 -39.596 1.00 43.09 112 SER A N 1
ATOM 859 C CA . SER A 1 112 ? 35.705 25.530 -38.977 1.00 43.09 112 SER A CA 1
ATOM 860 C C . SER A 1 112 ? 35.703 25.933 -37.500 1.00 43.09 112 SER A C 1
ATOM 862 O O . SER A 1 112 ? 35.528 27.106 -37.169 1.00 43.09 112 SER A O 1
ATOM 864 N N . LYS A 1 113 ? 35.917 24.961 -36.613 1.00 41.94 113 LYS A N 1
ATOM 865 C CA . LYS A 1 113 ? 36.190 25.175 -35.188 1.00 41.94 113 LYS A CA 1
ATOM 866 C C . LYS A 1 113 ? 37.391 26.127 -35.041 1.00 41.94 113 LYS A C 1
ATOM 868 O O . LYS A 1 113 ? 38.457 25.781 -35.552 1.00 41.94 113 LYS A O 1
ATOM 873 N N . PRO A 1 114 ? 37.290 27.280 -34.352 1.00 37.12 114 PRO A N 1
ATOM 874 C CA . PRO A 1 114 ? 38.473 28.073 -34.053 1.00 37.12 114 PRO A CA 1
ATOM 875 C C . PRO A 1 114 ? 39.331 27.298 -33.052 1.00 37.12 114 PRO A C 1
ATOM 877 O O . PRO A 1 114 ? 38.867 26.926 -31.971 1.00 37.12 114 PRO A O 1
ATOM 880 N N . GLY A 1 115 ? 40.568 26.998 -33.445 1.00 37.72 115 GLY A N 1
ATOM 881 C CA . GLY A 1 115 ? 41.567 26.403 -32.567 1.00 37.72 115 GLY A CA 1
ATOM 882 C C . GLY A 1 115 ? 41.906 27.355 -31.423 1.00 37.72 115 GLY A C 1
ATOM 883 O O . GLY A 1 115 ? 42.085 28.554 -31.637 1.00 37.72 115 GLY A O 1
ATOM 884 N N . ALA A 1 116 ? 42.000 26.814 -30.210 1.00 40.94 116 ALA A N 1
ATOM 885 C CA . ALA A 1 116 ? 42.537 27.534 -29.067 1.00 40.94 116 ALA A CA 1
ATOM 886 C C . ALA A 1 116 ? 43.983 27.955 -29.385 1.00 40.94 116 ALA A C 1
ATOM 888 O O . ALA A 1 116 ? 44.865 27.105 -29.510 1.00 40.94 116 ALA A O 1
ATOM 889 N N . ARG A 1 117 ? 44.223 29.259 -29.565 1.00 36.03 117 ARG A N 1
ATOM 890 C CA . ARG A 1 117 ? 45.575 29.821 -29.657 1.00 36.03 117 ARG A CA 1
ATOM 891 C C . ARG A 1 117 ? 46.072 30.172 -28.258 1.00 36.03 117 ARG A C 1
ATOM 893 O O . ARG A 1 117 ? 45.410 30.892 -27.518 1.00 36.03 117 ARG A O 1
ATOM 900 N N . ALA A 1 118 ? 47.247 29.637 -27.948 1.00 41.72 118 ALA A N 1
ATOM 901 C CA . ALA A 1 118 ? 48.065 29.945 -26.789 1.00 41.72 118 ALA A CA 1
ATOM 902 C C . ALA A 1 118 ? 48.367 31.451 -26.695 1.00 41.72 118 ALA A C 1
ATOM 904 O O . ALA A 1 118 ? 48.742 32.074 -27.689 1.00 41.72 118 ALA A O 1
ATOM 905 N N . ALA A 1 119 ? 48.231 32.019 -25.496 1.00 36.47 119 ALA A N 1
ATOM 906 C CA . ALA A 1 119 ? 48.730 33.350 -25.181 1.00 36.47 119 ALA A CA 1
ATOM 907 C C . ALA A 1 119 ? 50.226 33.245 -24.843 1.00 36.47 119 ALA A C 1
ATOM 909 O O . ALA A 1 119 ? 50.598 32.744 -23.784 1.00 36.47 119 ALA A O 1
ATOM 910 N N . ALA A 1 120 ? 51.074 33.685 -25.772 1.00 36.47 120 ALA A N 1
ATOM 911 C CA . ALA A 1 120 ? 52.482 33.959 -25.524 1.00 36.47 120 ALA A CA 1
ATOM 912 C C . ALA A 1 120 ? 52.605 35.376 -24.943 1.00 36.47 120 ALA A C 1
ATOM 914 O O . ALA A 1 120 ? 52.142 36.340 -25.551 1.00 36.47 120 ALA A O 1
ATOM 915 N N . HIS A 1 121 ? 53.203 35.485 -23.759 1.00 39.09 121 HIS A N 1
ATOM 916 C CA . HIS A 1 121 ? 53.593 36.747 -23.143 1.00 39.09 121 HIS A CA 1
ATOM 917 C C . HIS A 1 121 ? 55.042 37.045 -23.537 1.00 39.09 121 HIS A C 1
ATOM 919 O O . HIS A 1 121 ? 55.956 36.417 -23.010 1.00 39.09 121 HIS A O 1
ATOM 925 N N . ASP A 1 122 ? 55.249 38.001 -24.440 1.00 38.66 122 ASP A N 1
ATOM 926 C CA . ASP A 1 122 ? 56.521 38.718 -24.536 1.00 38.66 122 ASP A CA 1
ATOM 927 C C . ASP A 1 122 ? 56.287 40.132 -25.082 1.00 38.66 122 ASP A C 1
ATOM 929 O O . ASP A 1 122 ? 55.760 40.338 -26.176 1.00 38.66 122 ASP A O 1
ATOM 933 N N . THR A 1 123 ? 56.667 41.128 -24.292 1.00 44.06 123 THR A N 1
ATOM 934 C CA . THR A 1 123 ? 56.978 42.470 -24.781 1.00 44.06 123 THR A CA 1
ATOM 935 C C . THR A 1 123 ? 58.207 42.947 -24.025 1.00 44.06 123 THR A C 1
ATOM 937 O O . THR A 1 123 ? 58.150 43.632 -23.008 1.00 44.06 123 THR A O 1
ATOM 940 N N . THR A 1 124 ? 59.347 42.523 -24.549 1.00 42.72 124 THR A N 1
ATOM 941 C CA . THR A 1 124 ? 60.656 43.140 -24.369 1.00 42.72 124 THR A CA 1
ATOM 942 C C . THR A 1 124 ? 60.654 44.604 -24.839 1.00 42.72 124 THR A C 1
ATOM 944 O O . THR A 1 124 ? 60.216 44.889 -25.951 1.00 42.72 124 THR A O 1
ATOM 947 N N . GLY A 1 125 ? 61.270 45.512 -24.061 1.00 37.12 125 GLY A N 1
ATOM 948 C CA . GLY A 1 125 ? 62.059 46.599 -24.670 1.00 37.12 125 GLY A CA 1
ATOM 949 C C . GLY A 1 125 ? 62.071 48.010 -24.056 1.00 37.12 125 GLY A C 1
ATOM 950 O O . GLY A 1 125 ? 61.591 48.939 -24.688 1.00 37.12 125 GLY A O 1
ATOM 951 N N . ARG A 1 126 ? 62.809 48.179 -22.946 1.00 39.75 126 ARG A N 1
ATOM 952 C CA . ARG A 1 126 ? 63.935 49.140 -22.769 1.00 39.75 126 ARG A CA 1
ATOM 953 C C . ARG A 1 126 ? 63.704 50.670 -22.868 1.00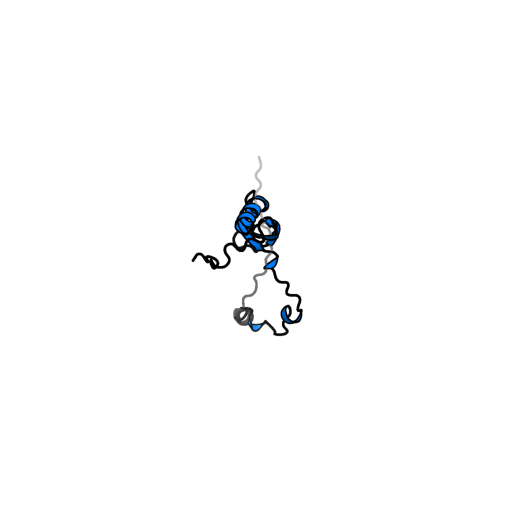 39.75 126 ARG A C 1
ATOM 955 O O . ARG A 1 126 ? 63.448 51.187 -23.951 1.00 39.75 126 ARG A O 1
ATOM 962 N N . ARG A 1 127 ? 64.101 51.374 -21.784 1.00 40.09 127 ARG A N 1
ATOM 963 C CA . ARG A 1 127 ? 64.930 52.622 -21.660 1.00 40.09 127 ARG A CA 1
ATOM 964 C C . ARG A 1 127 ? 64.472 53.390 -20.398 1.00 40.09 127 ARG A C 1
ATOM 966 O O . ARG A 1 127 ? 63.277 53.448 -20.179 1.00 40.09 127 ARG A O 1
ATOM 973 N N . THR A 1 128 ? 65.281 53.950 -19.498 1.00 47.81 128 THR A N 1
ATOM 974 C CA . THR A 1 128 ? 66.669 54.457 -19.477 1.00 47.81 128 THR A CA 1
ATOM 975 C C . THR A 1 128 ? 67.172 54.507 -18.023 1.00 47.81 128 THR A C 1
ATOM 977 O O . THR A 1 128 ? 66.364 54.595 -17.103 1.00 47.81 128 THR A O 1
ATOM 980 N N . GLY A 1 129 ? 68.494 54.495 -17.824 1.00 41.91 129 GLY A N 1
ATOM 981 C CA . GLY A 1 129 ? 69.124 54.793 -16.534 1.00 41.91 129 GLY A CA 1
ATOM 982 C C . GLY A 1 129 ? 68.985 56.260 -16.105 1.00 41.91 129 GLY A C 1
ATOM 983 O O . GLY A 1 129 ? 68.698 57.129 -16.928 1.00 41.91 129 GLY A O 1
ATOM 984 N N . GLY A 1 130 ? 69.210 56.503 -14.814 1.00 42.66 130 GLY A N 1
ATOM 985 C CA . GLY A 1 130 ? 69.260 57.822 -14.188 1.00 42.66 130 GLY A CA 1
ATOM 986 C C . GLY A 1 130 ? 69.791 57.701 -12.760 1.00 42.66 130 GLY A C 1
ATOM 987 O O . GLY A 1 130 ? 69.138 57.120 -11.902 1.00 42.66 130 GLY A O 1
ATOM 988 N N . GLU A 1 131 ? 71.010 58.185 -12.587 1.00 38.69 131 GLU A N 1
ATOM 989 C CA . GLU A 1 131 ? 71.861 58.255 -11.399 1.00 38.69 131 GLU A CA 1
ATOM 990 C C . GLU A 1 131 ? 71.381 59.331 -10.406 1.00 38.69 131 GLU A C 1
ATOM 992 O O . GLU A 1 131 ? 70.970 60.405 -10.849 1.00 38.69 131 GLU A O 1
ATOM 997 N N . ALA A 1 132 ? 71.439 59.029 -9.101 1.00 40.00 132 ALA A N 1
ATOM 998 C CA . ALA A 1 132 ? 71.789 59.915 -7.974 1.00 40.00 132 ALA A CA 1
ATOM 999 C C . ALA A 1 132 ? 71.678 59.141 -6.648 1.00 40.00 132 ALA A C 1
ATOM 1001 O O . ALA A 1 132 ? 70.608 58.532 -6.411 1.00 40.00 132 ALA A O 1
#